Protein AF-A0A0W0GK32-F1 (afdb_monomer_lite)

Structure (mmCIF, N/CA/C/O backbone):
data_AF-A0A0W0GK32-F1
#
_entry.id   AF-A0A0W0GK32-F1
#
loop_
_atom_site.group_PDB
_atom_site.id
_atom_site.type_symbol
_atom_site.label_atom_id
_atom_site.label_alt_id
_atom_site.label_comp_id
_atom_site.label_asym_id
_atom_site.label_entity_id
_atom_site.label_seq_id
_atom_site.pdbx_PDB_ins_code
_atom_site.Cartn_x
_atom_site.Cartn_y
_atom_site.Cartn_z
_atom_site.occupancy
_atom_site.B_iso_or_equiv
_atom_site.auth_seq_id
_atom_site.auth_comp_id
_atom_site.auth_asym_id
_atom_site.auth_atom_id
_atom_site.pdbx_PDB_model_num
ATOM 1 N N . MET A 1 1 ? -14.721 -26.626 -20.288 1.00 38.03 1 MET A N 1
ATOM 2 C CA . MET A 1 1 ? -13.915 -25.640 -21.043 1.00 38.03 1 MET A CA 1
ATOM 3 C C . MET A 1 1 ? -13.481 -24.524 -20.097 1.00 38.03 1 MET A C 1
ATOM 5 O O . MET A 1 1 ? -14.255 -23.620 -19.827 1.00 38.03 1 MET A O 1
ATOM 9 N N . ALA A 1 2 ? -12.284 -24.624 -19.514 1.00 41.44 2 ALA A N 1
ATOM 10 C CA . ALA A 1 2 ? -11.757 -23.633 -18.570 1.00 41.44 2 ALA A CA 1
ATOM 11 C C . ALA A 1 2 ? -10.940 -22.575 -19.330 1.00 41.44 2 ALA A C 1
ATOM 13 O O . ALA A 1 2 ? -9.713 -22.630 -19.334 1.00 41.44 2 ALA A O 1
ATOM 14 N N . SER A 1 3 ? -11.613 -21.665 -20.036 1.00 47.69 3 SER A N 1
ATOM 15 C CA . SER A 1 3 ? -10.957 -20.721 -20.951 1.00 47.69 3 SER A CA 1
ATOM 16 C C . SER A 1 3 ? -11.614 -19.340 -20.884 1.00 47.69 3 SER A C 1
ATOM 18 O O . SER A 1 3 ? -12.595 -19.101 -21.572 1.00 47.69 3 SER A O 1
ATOM 20 N N . ALA A 1 4 ? -11.110 -18.477 -19.989 1.00 38.16 4 ALA A N 1
ATOM 21 C CA . ALA A 1 4 ? -11.224 -17.004 -20.043 1.00 38.16 4 ALA A CA 1
ATOM 22 C C . ALA A 1 4 ? -10.568 -16.333 -18.816 1.00 38.16 4 ALA A C 1
ATOM 24 O O . ALA A 1 4 ? -9.976 -15.264 -18.934 1.00 38.16 4 ALA A O 1
ATOM 25 N N . LEU A 1 5 ? -10.619 -16.971 -17.639 1.00 38.38 5 LEU A N 1
ATOM 26 C CA . LEU A 1 5 ? -10.094 -16.399 -16.385 1.00 38.38 5 LEU A CA 1
ATOM 27 C C . LEU A 1 5 ? -8.571 -16.540 -16.207 1.00 38.38 5 LEU A C 1
ATOM 29 O O . LEU A 1 5 ? -7.981 -15.841 -15.390 1.00 38.38 5 LEU A O 1
ATOM 33 N N . LYS A 1 6 ? -7.921 -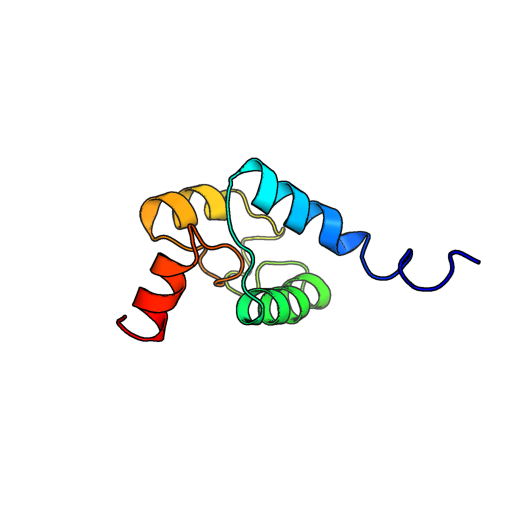17.437 -16.958 1.00 35.47 6 LYS A N 1
ATOM 34 C CA . LYS A 1 6 ? -6.553 -17.896 -16.660 1.00 35.47 6 LYS A CA 1
ATOM 35 C C . LYS A 1 6 ? -5.414 -16.960 -17.091 1.00 35.47 6 LYS A C 1
ATOM 37 O O . LYS A 1 6 ? -4.284 -17.226 -16.707 1.00 35.47 6 LYS A O 1
ATOM 42 N N . VAL A 1 7 ? -5.663 -15.892 -17.856 1.00 42.47 7 VAL A N 1
ATOM 43 C CA . VAL A 1 7 ? -4.566 -15.145 -18.522 1.00 42.47 7 VAL A CA 1
ATOM 44 C C . VAL A 1 7 ? -4.487 -13.658 -18.143 1.00 42.47 7 VAL A C 1
ATOM 46 O O . VAL A 1 7 ? -3.457 -13.034 -18.360 1.00 42.47 7 VAL A O 1
ATOM 49 N N . LYS A 1 8 ? -5.505 -13.067 -17.497 1.00 48.03 8 LYS A N 1
ATOM 50 C CA . LYS A 1 8 ? -5.491 -11.618 -17.193 1.00 48.03 8 LYS A CA 1
ATOM 51 C C . LYS A 1 8 ? -4.710 -11.210 -15.930 1.00 48.03 8 LYS A C 1
ATOM 53 O O . LYS A 1 8 ? -4.467 -10.024 -15.752 1.00 48.03 8 LYS A O 1
ATOM 58 N N . ASN A 1 9 ? -4.290 -12.158 -15.083 1.00 55.03 9 ASN A N 1
ATOM 59 C CA . ASN A 1 9 ? -3.902 -11.862 -13.693 1.00 55.03 9 ASN A CA 1
ATOM 60 C C . ASN A 1 9 ? -2.499 -12.320 -13.260 1.00 55.03 9 ASN A C 1
ATOM 62 O O . ASN A 1 9 ? -2.193 -12.191 -12.079 1.00 55.03 9 ASN A O 1
ATOM 66 N N . ALA A 1 10 ? -1.631 -12.829 -14.146 1.00 58.03 10 ALA A N 1
ATOM 67 C CA . ALA A 1 10 ? -0.295 -13.292 -13.728 1.00 58.03 10 ALA A CA 1
ATOM 68 C C . ALA A 1 10 ? 0.511 -12.193 -13.002 1.00 58.03 10 ALA A C 1
ATOM 70 O O . ALA A 1 10 ? 1.190 -12.463 -12.016 1.00 58.03 10 ALA A O 1
ATOM 71 N N . GLU A 1 11 ? 0.345 -10.940 -13.428 1.00 62.81 11 GLU A N 1
ATOM 72 C CA . GLU A 1 11 ? 0.986 -9.758 -12.835 1.00 62.81 11 GLU A CA 1
ATOM 73 C C . GLU A 1 11 ? 0.303 -9.262 -11.550 1.00 62.81 11 GLU A C 1
ATOM 75 O O . GLU A 1 11 ? 0.910 -8.536 -10.771 1.00 62.81 11 GLU A O 1
ATOM 80 N N . ALA A 1 12 ? -0.949 -9.656 -11.298 1.00 71.19 12 ALA A N 1
ATOM 81 C CA . ALA A 1 12 ? -1.652 -9.341 -10.054 1.00 71.19 12 ALA A CA 1
ATOM 82 C C . ALA A 1 12 ? -1.267 -10.304 -8.918 1.00 71.19 12 ALA A C 1
ATOM 84 O O . ALA A 1 12 ? -1.437 -9.969 -7.747 1.00 71.19 12 ALA A O 1
ATOM 85 N N . ILE A 1 13 ? -0.726 -11.486 -9.248 1.00 80.44 13 ILE A N 1
ATOM 86 C CA . ILE A 1 13 ? -0.345 -12.515 -8.270 1.00 80.44 13 ILE A CA 1
ATOM 87 C C . ILE A 1 13 ? 0.639 -11.978 -7.217 1.00 80.44 13 ILE A C 1
ATOM 89 O O . ILE A 1 13 ? 0.373 -12.206 -6.040 1.00 80.44 13 ILE A O 1
ATOM 93 N N . PRO A 1 14 ? 1.730 -11.261 -7.562 1.00 86.31 14 PRO A N 1
ATOM 94 C CA . PRO A 1 14 ? 2.660 -10.740 -6.558 1.00 86.31 14 PRO A CA 1
ATOM 95 C C . PRO A 1 14 ? 2.006 -9.753 -5.586 1.00 86.31 14 PRO A C 1
ATOM 97 O O . PRO A 1 14 ? 2.256 -9.822 -4.389 1.00 86.31 14 PRO A O 1
ATOM 100 N N . ILE A 1 15 ? 1.126 -8.879 -6.082 1.00 88.12 15 ILE A N 1
ATOM 101 C CA . ILE A 1 15 ? 0.413 -7.887 -5.264 1.00 88.12 15 ILE A CA 1
ATOM 102 C C . ILE A 1 15 ? -0.564 -8.570 -4.306 1.00 88.12 15 ILE A C 1
ATOM 104 O O . ILE A 1 15 ? -0.603 -8.239 -3.124 1.00 88.12 15 ILE A O 1
ATOM 108 N N . ILE A 1 16 ? -1.330 -9.545 -4.803 1.00 89.31 16 ILE A N 1
ATOM 109 C CA . ILE A 1 16 ? -2.287 -10.309 -3.993 1.00 89.31 16 ILE A CA 1
ATOM 110 C C . ILE A 1 16 ? -1.555 -11.144 -2.941 1.00 89.31 16 ILE A C 1
ATOM 112 O O . ILE A 1 16 ? -1.974 -11.160 -1.787 1.00 89.31 16 ILE A O 1
ATOM 116 N N . LYS A 1 17 ? -0.455 -11.810 -3.318 1.00 92.44 17 LYS A N 1
ATOM 117 C CA . LYS A 1 17 ? 0.376 -12.581 -2.383 1.00 92.44 17 LYS A CA 1
ATOM 118 C C . LYS A 1 17 ? 0.933 -11.695 -1.281 1.00 92.44 17 LYS A C 1
ATOM 120 O O . LYS A 1 17 ? 0.739 -12.017 -0.120 1.00 92.44 17 LYS A O 1
ATOM 125 N N . PHE A 1 18 ? 1.527 -10.562 -1.645 1.00 93.50 18 PHE A N 1
ATOM 126 C CA . PHE A 1 18 ? 2.065 -9.610 -0.681 1.00 93.50 18 PHE A CA 1
ATOM 127 C C . PHE A 1 18 ? 0.990 -9.099 0.286 1.00 93.50 18 PHE A C 1
ATOM 129 O O . PHE A 1 18 ? 1.191 -9.103 1.495 1.00 93.50 18 PHE A O 1
ATOM 136 N N . ALA A 1 19 ? -0.184 -8.713 -0.225 1.00 93.75 19 ALA A N 1
ATOM 137 C CA . ALA A 1 19 ? -1.282 -8.281 0.634 1.00 93.75 19 ALA A CA 1
ATOM 138 C C . ALA A 1 19 ? -1.719 -9.393 1.598 1.00 93.75 19 ALA A C 1
ATOM 140 O O . ALA A 1 19 ? -1.893 -9.144 2.785 1.00 93.75 19 ALA A O 1
ATOM 141 N N . HIS A 1 20 ? -1.840 -10.627 1.108 1.00 93.81 20 HIS A N 1
ATOM 142 C CA . HIS A 1 20 ? -2.211 -11.776 1.928 1.00 93.81 20 HIS A CA 1
ATOM 143 C C . HIS A 1 20 ? -1.152 -12.113 2.991 1.00 93.81 20 HIS A C 1
ATOM 145 O O . HIS A 1 20 ? -1.503 -12.348 4.143 1.00 93.81 20 HIS A O 1
ATOM 151 N N . GLU A 1 21 ? 0.133 -12.117 2.628 1.00 96.12 21 GLU A N 1
ATOM 152 C CA . GLU A 1 21 ? 1.261 -12.400 3.532 1.00 96.12 21 GLU A CA 1
ATOM 153 C C . GLU A 1 21 ? 1.338 -11.411 4.700 1.00 96.12 21 GLU A C 1
AT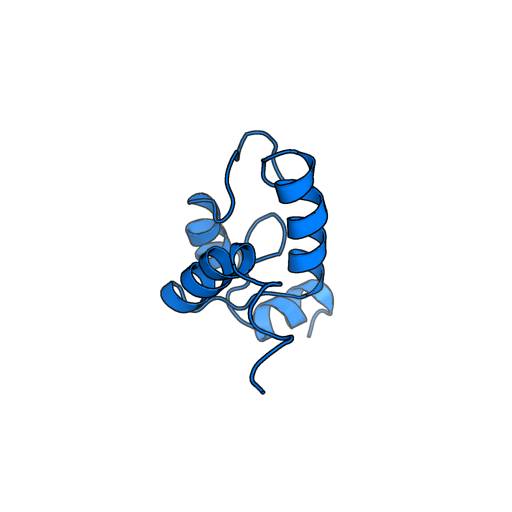OM 155 O O . GLU A 1 21 ? 1.694 -11.803 5.809 1.00 96.12 21 GLU A O 1
ATOM 160 N N . HIS A 1 22 ? 0.952 -10.156 4.469 1.00 95.12 22 HIS A N 1
ATOM 161 C CA . HIS A 1 22 ? 0.995 -9.096 5.477 1.00 95.12 22 HIS A CA 1
ATOM 162 C C . HIS A 1 22 ? -0.374 -8.749 6.088 1.00 95.12 22 HIS A C 1
ATOM 164 O O . HIS A 1 22 ? -0.466 -7.844 6.914 1.00 95.12 22 HIS A O 1
ATOM 170 N N . GLY A 1 23 ? -1.446 -9.453 5.711 1.00 94.88 23 GLY A N 1
ATOM 171 C CA . GLY A 1 23 ? -2.799 -9.180 6.208 1.00 94.88 23 GLY A CA 1
ATOM 172 C C . GLY A 1 23 ? -3.369 -7.827 5.765 1.00 94.88 23 GLY A C 1
ATOM 173 O O . GLY A 1 23 ? -4.234 -7.275 6.439 1.00 94.88 23 GLY A O 1
ATOM 174 N N . PHE A 1 24 ? -2.890 -7.280 4.650 1.00 95.44 24 PHE A N 1
ATOM 175 C CA . PHE A 1 24 ? -3.369 -6.023 4.086 1.00 95.44 24 PHE A CA 1
ATOM 176 C C . PHE A 1 24 ? -4.579 -6.248 3.182 1.00 95.44 24 PHE A C 1
ATOM 178 O O . PHE A 1 24 ? -4.740 -7.296 2.554 1.00 95.44 24 PHE A O 1
ATOM 185 N N . ILE A 1 25 ? -5.397 -5.211 3.031 1.00 93.88 25 ILE A N 1
ATOM 186 C CA . ILE A 1 25 ? -6.440 -5.161 2.009 1.00 93.88 25 ILE A CA 1
ATOM 187 C C . ILE A 1 25 ? -5.964 -4.339 0.807 1.00 93.88 25 ILE A C 1
ATOM 189 O O . ILE A 1 25 ? -5.238 -3.353 0.948 1.00 93.88 25 ILE A O 1
ATOM 193 N N . ILE A 1 26 ? -6.397 -4.736 -0.389 1.00 92.00 26 ILE A N 1
ATOM 194 C CA . ILE A 1 26 ? -6.142 -3.999 -1.631 1.00 92.00 26 ILE A CA 1
ATOM 195 C C . ILE A 1 26 ? -7.380 -3.168 -1.953 1.00 92.00 26 ILE A C 1
ATOM 197 O O . ILE A 1 26 ? -8.468 -3.722 -2.115 1.00 92.00 26 ILE A O 1
ATOM 201 N N . HIS A 1 27 ? -7.225 -1.851 -2.078 1.00 86.69 27 HIS A N 1
ATOM 202 C CA . HIS A 1 27 ? -8.343 -0.977 -2.431 1.00 86.69 27 HIS A CA 1
ATOM 203 C C . HIS A 1 27 ? -8.416 -0.721 -3.942 1.00 86.69 27 HIS A C 1
ATOM 205 O O . HIS A 1 27 ? -7.402 -0.437 -4.578 1.00 86.69 27 HIS A O 1
ATOM 211 N N . ALA A 1 28 ? -9.625 -0.751 -4.516 1.00 79.38 28 ALA A N 1
ATOM 212 C CA . ALA A 1 28 ? -9.844 -0.622 -5.961 1.00 79.38 28 ALA A CA 1
ATOM 213 C C . ALA A 1 28 ? -9.263 0.677 -6.552 1.00 79.38 28 ALA A C 1
ATOM 215 O O . ALA A 1 28 ? -8.560 0.629 -7.558 1.00 79.38 28 ALA A O 1
ATOM 216 N N . MET A 1 29 ? -9.462 1.823 -5.886 1.00 75.88 29 MET A N 1
ATOM 217 C CA . MET A 1 29 ? -8.886 3.101 -6.343 1.00 75.88 29 MET A CA 1
ATOM 218 C C . MET A 1 29 ? -7.349 3.087 -6.347 1.00 75.88 29 MET A C 1
ATOM 220 O O . MET A 1 29 ? -6.720 3.596 -7.271 1.00 75.88 29 MET A O 1
ATOM 224 N N . GLY A 1 30 ? -6.735 2.474 -5.331 1.00 79.50 30 GLY A N 1
ATOM 225 C CA . GLY A 1 30 ? -5.282 2.326 -5.274 1.00 79.50 30 GLY A CA 1
ATOM 226 C C . GLY A 1 30 ? -4.760 1.339 -6.315 1.00 79.50 30 GLY A C 1
ATOM 227 O O . GLY A 1 30 ? -3.669 1.524 -6.848 1.00 79.50 30 GLY A O 1
ATOM 228 N N . TYR A 1 31 ? -5.560 0.325 -6.655 1.00 83.19 31 TYR A N 1
ATOM 229 C CA . TYR A 1 31 ? -5.250 -0.652 -7.693 1.00 83.19 31 TYR A CA 1
ATOM 230 C C . TYR A 1 31 ? -5.235 -0.032 -9.094 1.00 83.19 31 TYR A C 1
ATOM 232 O O . TYR A 1 31 ? -4.299 -0.269 -9.854 1.00 83.19 31 TYR A O 1
ATOM 240 N N . GLU A 1 32 ? -6.201 0.826 -9.427 1.00 78.62 32 GLU A N 1
ATOM 241 C CA . GLU A 1 32 ? -6.182 1.569 -10.696 1.00 78.62 32 GLU A CA 1
ATOM 242 C C . GLU A 1 32 ? -4.980 2.512 -10.789 1.00 78.62 32 GLU A C 1
ATOM 244 O O . GLU A 1 32 ? -4.298 2.566 -11.816 1.00 78.62 32 GLU A O 1
ATOM 249 N N . TYR 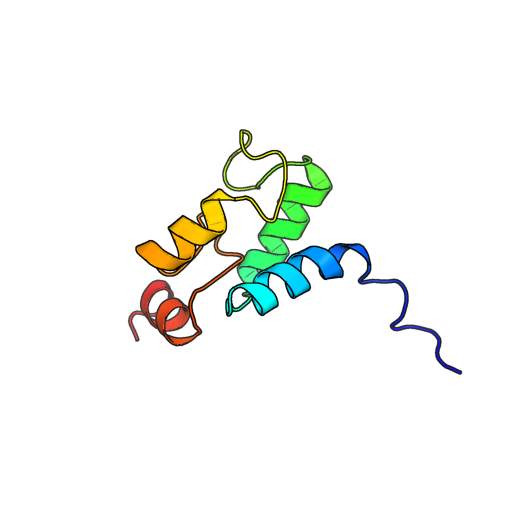A 1 33 ? -4.672 3.216 -9.699 1.00 77.31 33 TYR A N 1
ATOM 250 C CA . TYR A 1 33 ? -3.510 4.099 -9.642 1.00 77.31 33 TYR A CA 1
ATOM 251 C C . TYR A 1 33 ? -2.195 3.318 -9.798 1.00 77.31 33 TYR A C 1
ATOM 253 O O . TYR A 1 33 ? -1.312 3.721 -10.557 1.00 77.31 33 TYR A O 1
ATOM 261 N N . TYR A 1 34 ? -2.094 2.152 -9.156 1.00 82.38 34 TYR A N 1
ATOM 262 C CA . TYR A 1 34 ? -0.994 1.203 -9.320 1.00 82.38 34 TYR A CA 1
ATOM 263 C C . TYR A 1 34 ? -0.832 0.743 -10.773 1.00 82.38 34 TYR A C 1
ATOM 265 O O . TYR A 1 34 ? 0.275 0.824 -11.308 1.00 82.38 34 TYR A O 1
ATOM 273 N N . LEU A 1 35 ? -1.916 0.310 -11.426 1.00 77.50 35 LEU A N 1
ATOM 274 C CA . LEU A 1 35 ? -1.875 -0.148 -12.815 1.00 77.50 35 LEU A CA 1
ATOM 275 C C . LEU A 1 35 ? -1.406 0.966 -13.753 1.00 77.50 35 LEU A C 1
ATOM 277 O O . LEU A 1 35 ? -0.550 0.725 -14.599 1.00 77.50 35 LEU A O 1
ATOM 281 N N . ASN A 1 36 ? -1.906 2.188 -13.575 1.00 73.19 36 ASN A N 1
ATOM 282 C CA . ASN A 1 36 ? -1.526 3.330 -14.407 1.00 73.19 36 ASN A CA 1
ATOM 283 C C . ASN A 1 36 ? -0.095 3.820 -14.150 1.00 73.19 36 ASN A C 1
ATOM 285 O O . ASN A 1 36 ? 0.515 4.398 -15.045 1.00 73.19 36 ASN A O 1
ATOM 289 N N . GLY A 1 37 ? 0.436 3.604 -12.946 1.00 72.31 37 GLY A N 1
ATOM 290 C CA . GLY A 1 37 ? 1.790 3.989 -12.563 1.00 72.31 37 GLY A CA 1
ATOM 291 C C . GLY A 1 37 ? 2.835 2.958 -12.945 1.00 72.31 37 GLY A C 1
ATOM 292 O O . GLY A 1 37 ? 3.666 3.175 -13.823 1.00 72.31 37 GLY A O 1
ATOM 293 N N . VAL A 1 38 ? 2.775 1.811 -12.275 1.00 74.19 38 VAL A N 1
ATOM 294 C CA . VAL A 1 38 ? 3.821 0.788 -12.328 1.00 74.19 38 VAL A CA 1
ATOM 295 C C . VAL A 1 38 ? 3.902 0.170 -13.717 1.00 74.19 38 VAL A C 1
ATOM 297 O O . VAL A 1 38 ? 5.006 0.026 -14.234 1.00 74.19 38 VAL A O 1
ATOM 300 N N . LYS A 1 39 ? 2.767 -0.110 -14.381 1.00 70.12 39 LYS A N 1
ATOM 301 C CA . LYS A 1 39 ? 2.818 -0.646 -15.754 1.00 70.12 39 LYS A CA 1
ATOM 302 C C . LYS A 1 39 ? 3.312 0.368 -16.774 1.00 70.12 39 LYS A C 1
ATOM 304 O O . LYS A 1 39 ? 3.890 -0.026 -17.780 1.00 70.12 39 LYS A O 1
ATOM 309 N N . ARG A 1 40 ? 3.045 1.657 -16.557 1.00 77.25 40 ARG A N 1
ATOM 310 C CA . ARG A 1 40 ? 3.370 2.698 -17.537 1.00 77.25 40 ARG A CA 1
ATOM 311 C C . ARG A 1 40 ? 4.793 3.221 -17.390 1.00 77.25 40 ARG A C 1
ATOM 313 O O . ARG A 1 40 ? 5.419 3.528 -18.397 1.00 77.25 40 ARG A O 1
ATOM 320 N N . PHE A 1 41 ? 5.279 3.343 -16.159 1.00 80.50 41 PHE A N 1
ATOM 321 C CA . PHE A 1 41 ? 6.534 4.030 -15.849 1.00 80.50 41 PHE A CA 1
ATOM 322 C C . PHE A 1 41 ? 7.571 3.139 -15.159 1.00 80.50 41 PHE A C 1
ATOM 324 O O . PHE A 1 41 ? 8.718 3.551 -15.018 1.00 80.50 41 PHE A O 1
ATOM 331 N N . GLY A 1 42 ? 7.198 1.927 -14.730 1.00 84.19 42 GLY A N 1
ATOM 332 C CA . GLY A 1 42 ? 8.119 1.000 -14.070 1.00 84.19 42 GLY A CA 1
ATOM 333 C C . GLY A 1 42 ? 8.524 1.420 -12.653 1.00 84.19 42 GLY A C 1
ATOM 334 O O . GLY A 1 42 ? 9.583 1.023 -12.191 1.00 84.19 42 GLY A O 1
ATOM 335 N N . HIS A 1 43 ? 7.724 2.244 -11.968 1.00 87.31 43 HIS A N 1
ATOM 336 C CA . HIS A 1 43 ? 7.961 2.670 -10.582 1.00 87.31 43 HIS A CA 1
ATOM 337 C C . HIS A 1 43 ? 6.642 2.984 -9.854 1.00 87.31 43 HIS A C 1
ATOM 339 O O . HIS A 1 43 ? 5.585 3.052 -10.488 1.00 87.31 43 HIS A O 1
ATOM 345 N N . CYS A 1 44 ? 6.671 3.197 -8.528 1.00 88.50 44 CYS A N 1
ATOM 346 C CA . CYS A 1 44 ? 5.483 3.624 -7.777 1.00 88.50 44 CYS A CA 1
ATOM 347 C C . CYS A 1 44 ? 4.927 4.909 -8.399 1.00 88.50 44 CYS A C 1
ATOM 349 O O . CYS A 1 44 ? 5.683 5.866 -8.577 1.00 88.50 44 CYS A O 1
ATOM 351 N N . PRO A 1 45 ? 3.612 5.010 -8.645 1.00 85.50 45 PRO A N 1
ATOM 352 C CA . PRO A 1 45 ? 3.012 6.268 -9.096 1.00 85.50 45 PRO A CA 1
ATOM 353 C C . PRO A 1 45 ? 3.144 7.400 -8.064 1.00 85.50 45 PRO A C 1
ATOM 355 O O . PRO A 1 45 ? 2.977 8.567 -8.393 1.00 85.50 45 PRO A O 1
ATOM 358 N N . CYS A 1 46 ? 3.416 7.050 -6.808 1.00 88.56 46 CYS A N 1
ATOM 359 C CA . CYS A 1 46 ? 3.620 7.978 -5.707 1.00 88.56 46 CYS A CA 1
ATOM 360 C C . CYS A 1 46 ? 5.043 8.547 -5.621 1.00 88.56 46 CYS A C 1
ATOM 362 O O . CYS A 1 46 ? 5.238 9.622 -5.065 1.00 88.56 46 CYS A O 1
ATOM 364 N N . ASP A 1 47 ? 6.035 7.801 -6.111 1.00 88.75 47 ASP A N 1
ATOM 365 C CA . ASP A 1 47 ? 7.448 8.081 -5.886 1.00 88.75 47 ASP A CA 1
ATOM 366 C C . ASP A 1 47 ? 8.299 7.350 -6.933 1.00 88.75 47 ASP A C 1
ATOM 368 O O . ASP A 1 47 ? 8.384 6.118 -6.951 1.00 88.75 47 ASP A O 1
ATOM 372 N N . LYS A 1 48 ? 8.957 8.124 -7.801 1.00 89.56 48 LYS A N 1
ATOM 373 C CA . LYS A 1 48 ? 9.828 7.607 -8.867 1.00 89.56 48 LYS A CA 1
ATOM 374 C C . LYS A 1 48 ? 11.075 6.884 -8.355 1.00 89.56 48 LYS A C 1
ATOM 376 O O . LYS A 1 48 ? 11.678 6.126 -9.106 1.00 89.56 48 LYS A O 1
ATOM 381 N N . MET A 1 49 ? 11.456 7.092 -7.094 1.00 90.81 49 MET A N 1
ATOM 382 C CA . MET A 1 49 ? 12.600 6.417 -6.475 1.00 90.81 49 MET A CA 1
ATOM 383 C C . MET A 1 49 ? 12.263 4.998 -6.004 1.00 90.81 49 MET A C 1
ATOM 385 O O . MET A 1 49 ? 13.151 4.280 -5.549 1.00 90.81 49 MET A O 1
ATOM 389 N N . ARG A 1 50 ? 10.998 4.572 -6.117 1.00 90.44 50 ARG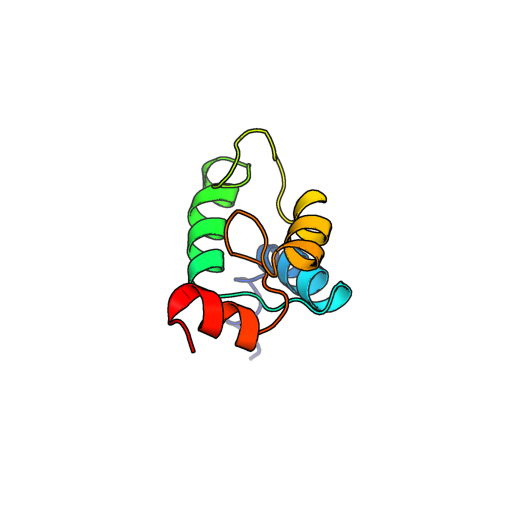 A N 1
ATOM 390 C CA . ARG A 1 50 ? 10.537 3.221 -5.773 1.00 90.44 50 ARG A CA 1
ATOM 391 C C . ARG A 1 50 ? 10.295 2.423 -7.061 1.00 90.44 50 ARG A C 1
ATOM 393 O O . ARG A 1 50 ? 9.176 2.442 -7.569 1.00 90.44 50 ARG A O 1
ATOM 400 N N . PRO A 1 51 ? 11.301 1.715 -7.607 1.00 87.50 51 PRO A N 1
ATOM 401 C CA . PRO A 1 51 ? 11.229 1.095 -8.937 1.00 87.50 51 PRO A CA 1
ATOM 402 C C . PRO A 1 51 ? 10.362 -0.172 -8.994 1.00 87.50 51 PRO A C 1
ATOM 404 O O . PRO A 1 51 ? 10.182 -0.758 -10.053 1.00 87.50 51 PRO A O 1
ATOM 407 N N . ALA A 1 52 ? 9.837 -0.641 -7.863 1.00 86.38 52 ALA A N 1
ATOM 408 C CA . ALA A 1 52 ? 9.035 -1.853 -7.804 1.00 86.38 52 ALA A CA 1
ATOM 409 C C . ALA A 1 52 ? 7.843 -1.679 -6.866 1.00 86.38 52 ALA A C 1
ATOM 411 O O . ALA A 1 52 ? 7.888 -0.923 -5.894 1.00 86.38 52 ALA A O 1
ATOM 412 N N . CYS A 1 53 ? 6.775 -2.411 -7.164 1.00 88.44 53 CYS A N 1
ATOM 413 C CA . CYS A 1 53 ? 5.628 -2.567 -6.289 1.00 88.44 53 CYS A CA 1
ATOM 414 C C . CYS A 1 53 ? 5.257 -4.065 -6.260 1.00 88.44 53 CYS A C 1
ATOM 416 O O . CYS A 1 53 ? 5.109 -4.648 -7.338 1.00 88.44 53 CYS A O 1
ATOM 418 N N . PRO A 1 54 ? 5.146 -4.699 -5.077 1.00 90.88 54 PRO A N 1
ATOM 419 C CA . PRO A 1 54 ? 5.168 -4.099 -3.739 1.00 90.88 54 PRO A CA 1
ATOM 420 C C . PRO A 1 54 ? 6.532 -3.493 -3.385 1.00 90.88 54 PRO A C 1
ATOM 422 O O . PRO A 1 54 ? 7.571 -4.035 -3.748 1.00 90.88 54 PRO A O 1
ATOM 425 N N . CYS A 1 55 ? 6.523 -2.331 -2.729 1.00 91.94 55 CYS A N 1
ATOM 426 C CA . CYS A 1 55 ? 7.751 -1.686 -2.263 1.00 91.94 55 CYS A CA 1
ATOM 427 C C . CYS A 1 55 ? 7.966 -2.038 -0.783 1.00 91.94 55 CYS A C 1
ATOM 429 O O . CYS A 1 55 ? 6.979 -2.069 -0.046 1.00 91.94 55 CYS A O 1
ATOM 431 N N . PRO A 1 56 ? 9.202 -2.275 -0.311 1.00 92.38 56 PRO A N 1
ATOM 432 C CA . PRO A 1 56 ? 9.448 -2.619 1.094 1.00 92.38 56 PRO A CA 1
ATOM 433 C C . PRO A 1 56 ? 8.869 -1.594 2.080 1.00 92.38 56 PRO A C 1
ATOM 435 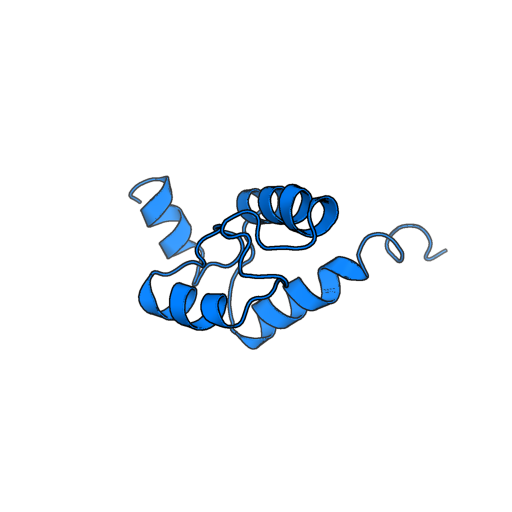O O . PRO A 1 56 ? 8.316 -1.961 3.111 1.00 92.38 56 PRO A O 1
ATOM 438 N N . GLN A 1 57 ? 8.901 -0.311 1.706 1.00 94.81 57 GLN A N 1
ATOM 439 C CA . GLN A 1 57 ? 8.357 0.799 2.492 1.00 94.81 57 GLN A CA 1
ATOM 440 C C . GLN A 1 57 ? 6.851 0.670 2.745 1.00 94.81 57 GLN A C 1
ATOM 442 O O . GLN A 1 57 ? 6.350 1.208 3.726 1.00 94.81 57 GLN A O 1
ATOM 447 N N . SER A 1 58 ? 6.116 -0.035 1.877 1.00 95.06 58 SER A N 1
ATOM 448 C CA . SER A 1 58 ? 4.668 -0.180 2.041 1.00 95.06 58 SER A CA 1
ATOM 449 C C . SER A 1 58 ? 4.285 -0.932 3.313 1.00 95.06 58 SER A C 1
ATOM 451 O O . SER A 1 58 ? 3.220 -0.652 3.845 1.00 95.06 58 SER A O 1
ATOM 453 N N . ILE A 1 59 ? 5.143 -1.816 3.835 1.00 95.88 59 ILE A N 1
ATOM 454 C CA . ILE A 1 59 ? 4.885 -2.528 5.094 1.00 95.88 59 ILE A CA 1
ATOM 455 C C . ILE A 1 59 ? 4.856 -1.527 6.251 1.00 95.88 59 ILE A C 1
ATOM 457 O O . ILE A 1 59 ? 3.831 -1.367 6.906 1.00 95.88 59 ILE A O 1
ATOM 461 N N . GLU A 1 60 ? 5.953 -0.788 6.433 1.00 96.50 60 GLU A N 1
ATOM 462 C CA . GLU A 1 60 ? 6.093 0.204 7.503 1.00 96.50 60 GLU A CA 1
ATOM 463 C C . GLU A 1 60 ? 5.031 1.307 7.394 1.00 96.50 60 GLU A C 1
ATOM 465 O O . GLU A 1 60 ? 4.462 1.739 8.396 1.00 96.50 60 GLU A O 1
ATOM 470 N N . GLU A 1 61 ? 4.713 1.755 6.178 1.00 96.88 61 GLU A N 1
ATOM 471 C CA . GLU A 1 61 ? 3.668 2.756 5.948 1.00 96.88 61 GLU A CA 1
ATOM 472 C C . GLU A 1 61 ? 2.286 2.237 6.355 1.00 96.88 61 GLU A C 1
AT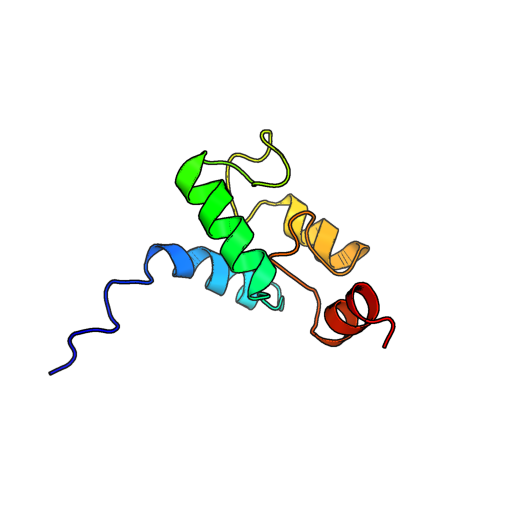OM 474 O O . GLU A 1 61 ? 1.548 2.940 7.045 1.00 96.88 61 GLU A O 1
ATOM 479 N N . VAL A 1 62 ? 1.942 1.000 5.987 1.00 97.19 62 VAL A N 1
ATOM 480 C CA . VAL A 1 62 ? 0.658 0.404 6.372 1.00 97.19 62 VAL A CA 1
ATOM 481 C C . VAL A 1 62 ? 0.589 0.179 7.883 1.00 97.19 62 VAL A C 1
ATOM 483 O O . VAL A 1 62 ? -0.443 0.452 8.493 1.00 97.19 62 VAL A O 1
ATOM 486 N N . GLU A 1 63 ? 1.674 -0.256 8.516 1.00 95.50 63 GLU A N 1
ATOM 487 C CA . GLU A 1 63 ? 1.710 -0.480 9.964 1.00 95.50 63 GLU A CA 1
ATOM 488 C C . GLU A 1 63 ? 1.600 0.823 10.766 1.00 95.50 63 GLU A C 1
ATOM 490 O O . GLU A 1 63 ? 0.843 0.878 11.741 1.00 95.50 63 GLU A O 1
ATOM 495 N N . SER A 1 64 ? 2.307 1.874 10.336 1.00 96.19 64 SER A N 1
ATOM 496 C CA . SER A 1 64 ? 2.396 3.158 11.045 1.00 96.19 64 SER A CA 1
ATOM 497 C C . SER A 1 64 ? 1.255 4.128 10.730 1.00 96.19 64 SER A C 1
ATOM 499 O O . SER A 1 64 ? 0.775 4.821 11.627 1.00 96.19 64 SER A O 1
ATOM 501 N N . LYS A 1 65 ? 0.812 4.194 9.470 1.00 95.50 65 LYS A N 1
ATOM 502 C CA . LYS A 1 65 ? -0.193 5.161 8.983 1.00 95.50 65 LYS A CA 1
ATOM 503 C C . LYS A 1 65 ? -1.517 4.505 8.620 1.00 95.50 65 LYS A C 1
ATOM 505 O O . LYS A 1 65 ? -2.513 5.199 8.459 1.00 95.50 65 LYS A O 1
ATOM 510 N N . GLY A 1 66 ? -1.542 3.180 8.500 1.00 95.94 66 GLY A N 1
ATOM 511 C CA . GLY A 1 66 ? -2.737 2.433 8.132 1.00 95.94 66 GLY A CA 1
ATOM 512 C C . GLY A 1 66 ? -2.904 2.219 6.624 1.00 95.94 66 GLY A C 1
ATOM 513 O O . GLY A 1 66 ? -3.789 1.468 6.215 1.00 95.94 66 GLY A O 1
ATOM 514 N N . HIS A 1 67 ? -2.050 2.817 5.792 1.00 95.62 67 HIS A N 1
ATOM 515 C CA . HIS A 1 67 ? -2.011 2.589 4.349 1.00 95.62 67 HIS A CA 1
ATOM 516 C C . HIS A 1 67 ? -0.630 2.908 3.764 1.00 95.62 67 HIS A C 1
ATOM 518 O O . HIS A 1 67 ? 0.131 3.699 4.322 1.00 95.62 67 HIS A O 1
ATOM 524 N N . CYS A 1 68 ? -0.307 2.334 2.604 1.00 95.31 68 CYS A N 1
ATOM 525 C CA . CYS A 1 68 ? 0.896 2.716 1.864 1.00 95.31 68 CYS A CA 1
ATOM 526 C C . CYS A 1 68 ? 0.704 4.065 1.159 1.00 95.31 68 CYS A C 1
ATOM 528 O O . CYS A 1 68 ? -0.424 4.475 0.879 1.00 95.31 68 CYS A O 1
ATOM 530 N N . LEU A 1 69 ? 1.790 4.742 0.784 1.00 92.19 69 LEU A N 1
ATOM 531 C CA . LEU A 1 69 ? 1.742 6.118 0.269 1.00 92.19 69 LEU A CA 1
ATOM 532 C C . LEU A 1 69 ? 0.819 6.301 -0.951 1.00 92.19 69 LEU A C 1
ATOM 534 O O . LEU A 1 69 ? 0.127 7.308 -1.058 1.00 92.19 69 LEU A O 1
ATOM 538 N N . CYS A 1 70 ? 0.782 5.325 -1.864 1.00 89.38 70 CYS A N 1
ATOM 539 C CA . CYS A 1 70 ? -0.093 5.363 -3.042 1.00 89.38 70 CYS A CA 1
ATOM 540 C C . CYS A 1 70 ? -1.539 4.903 -2.784 1.00 89.38 70 CYS A C 1
ATOM 542 O O . CYS A 1 70 ? -2.349 4.931 -3.709 1.00 89.38 70 CYS A O 1
ATOM 544 N N . GLY A 1 71 ? -1.863 4.439 -1.574 1.00 91.56 71 GLY A N 1
ATOM 545 C CA . GLY A 1 71 ? -3.195 3.950 -1.212 1.00 91.56 71 GLY A CA 1
ATOM 546 C C . GLY A 1 71 ? -3.584 2.616 -1.857 1.00 91.56 71 GLY A C 1
ATOM 547 O O . GLY A 1 71 ? -4.775 2.317 -1.941 1.00 91.56 71 GLY A O 1
ATOM 548 N N . LEU A 1 72 ? -2.619 1.823 -2.338 1.00 93.38 72 LEU A N 1
ATOM 549 C CA . LEU A 1 72 ? -2.867 0.469 -2.846 1.00 93.38 72 LEU A CA 1
ATOM 550 C C . LEU A 1 72 ? -3.188 -0.504 -1.706 1.00 93.38 72 LEU A C 1
ATOM 552 O O . LEU A 1 72 ? -4.226 -1.163 -1.740 1.00 93.38 72 LEU A O 1
ATOM 556 N N . PHE A 1 73 ? -2.297 -0.570 -0.715 1.00 95.62 73 PHE A N 1
ATOM 557 C CA . PHE A 1 73 ? -2.414 -1.429 0.457 1.00 95.62 73 PHE A CA 1
ATOM 558 C C . PHE A 1 73 ? -2.932 -0.631 1.648 1.00 95.62 73 PHE A C 1
ATOM 560 O O . PHE A 1 73 ? -2.454 0.476 1.907 1.00 95.62 73 PHE A O 1
ATOM 567 N N . TRP A 1 74 ? -3.877 -1.216 2.373 1.00 96.19 74 TRP A N 1
ATOM 568 C CA . TRP A 1 74 ? -4.448 -0.668 3.599 1.00 96.19 74 TRP A CA 1
ATOM 569 C C . TRP A 1 74 ? -4.421 -1.720 4.696 1.00 96.19 74 TRP A C 1
ATOM 571 O O . TRP A 1 74 ? -4.509 -2.916 4.420 1.00 96.19 74 TRP A O 1
ATOM 581 N N . LYS A 1 75 ? -4.335 -1.263 5.941 1.00 96.38 75 LYS A N 1
ATOM 582 C CA . LYS A 1 75 ? -4.307 -2.118 7.126 1.00 96.38 75 LYS A CA 1
ATOM 583 C C . LYS A 1 75 ? -5.610 -2.891 7.275 1.00 96.38 75 LYS A C 1
ATOM 585 O O . LYS A 1 75 ? -5.596 -4.098 7.460 1.00 96.38 75 LYS A O 1
ATOM 590 N N . ASP A 1 76 ? -6.730 -2.190 7.139 1.00 94.62 76 ASP A N 1
ATOM 591 C CA . ASP A 1 76 ? -8.066 -2.766 7.140 1.00 94.62 76 ASP A CA 1
ATOM 592 C C . ASP A 1 76 ? -9.078 -1.787 6.521 1.00 94.62 76 ASP A C 1
ATOM 594 O O . ASP A 1 76 ? -8.756 -0.649 6.160 1.00 94.62 76 ASP A O 1
ATOM 598 N N . TYR A 1 77 ? -10.322 -2.247 6.371 1.00 90.75 77 TYR A N 1
ATOM 599 C CA . TYR A 1 77 ? -11.385 -1.456 5.755 1.00 90.75 77 TYR A CA 1
ATOM 600 C C . TYR A 1 77 ? -11.854 -0.305 6.654 1.00 90.75 77 TYR A C 1
ATOM 602 O O . TYR A 1 77 ? -12.275 0.730 6.146 1.00 90.75 77 TYR A O 1
ATOM 610 N N . GLY A 1 78 ? -11.749 -0.447 7.977 1.00 92.38 78 GLY A N 1
ATOM 611 C CA . GLY A 1 78 ? -12.092 0.608 8.929 1.00 92.38 78 GLY A CA 1
ATOM 612 C C . GLY A 1 78 ? -11.155 1.807 8.812 1.00 92.38 78 GLY A C 1
ATOM 613 O O . GLY A 1 78 ? -11.621 2.941 8.760 1.00 92.38 78 GLY A O 1
ATOM 614 N N . VAL A 1 79 ? -9.849 1.572 8.669 1.00 93.00 79 VAL A N 1
ATOM 615 C CA . VAL A 1 79 ? -8.867 2.634 8.398 1.00 93.00 79 VAL A CA 1
ATOM 616 C C . VAL A 1 79 ? -9.197 3.365 7.098 1.00 93.00 79 VAL A C 1
ATOM 618 O O . VAL A 1 79 ? -9.219 4.596 7.078 1.00 93.00 79 VAL A O 1
ATOM 621 N N . TYR A 1 80 ? -9.509 2.623 6.033 1.00 90.25 80 TYR A N 1
ATOM 622 C CA . TYR A 1 80 ? -9.916 3.216 4.758 1.00 90.25 80 TYR A CA 1
ATOM 623 C C . TYR A 1 80 ? -11.154 4.110 4.904 1.00 90.25 80 TYR A C 1
ATOM 625 O O . TYR A 1 80 ? -11.160 5.256 4.442 1.00 90.25 80 TYR A O 1
ATOM 633 N N . LEU A 1 81 ? -12.195 3.607 5.574 1.00 90.94 81 LEU A N 1
ATOM 634 C CA . LEU A 1 81 ? -13.432 4.354 5.784 1.00 90.94 81 LEU A CA 1
ATOM 635 C C . LEU A 1 81 ? -13.206 5.620 6.614 1.00 90.94 81 LEU A C 1
ATOM 637 O O . LEU A 1 81 ? -13.718 6.687 6.260 1.00 90.94 81 LEU A O 1
ATOM 641 N N . LYS A 1 82 ? -12.395 5.517 7.665 1.00 92.62 82 LYS A N 1
ATOM 642 C CA . LYS A 1 82 ? -12.070 6.636 8.543 1.00 92.62 82 LYS A CA 1
ATOM 643 C C . LYS A 1 82 ? -11.326 7.738 7.806 1.00 92.62 82 LYS A C 1
ATOM 645 O O . LYS A 1 82 ? -11.673 8.905 7.952 1.00 92.62 82 LYS A O 1
ATOM 650 N N . GLU A 1 83 ? -10.333 7.396 6.992 1.00 90.06 83 GLU A N 1
ATOM 651 C CA . GLU A 1 83 ? -9.541 8.402 6.283 1.00 90.06 83 GLU A CA 1
ATOM 652 C C . GLU A 1 83 ? -10.314 9.070 5.142 1.00 90.06 83 GLU A C 1
ATOM 654 O O . GLU A 1 83 ? -10.228 10.285 4.968 1.00 90.06 83 GLU A O 1
ATOM 659 N N . LYS A 1 84 ? -11.071 8.301 4.349 1.00 85.81 84 LYS A N 1
ATOM 660 C CA . LYS A 1 84 ? -11.768 8.851 3.174 1.00 85.81 84 LYS A CA 1
ATOM 661 C C . LYS A 1 84 ? -13.119 9.473 3.493 1.00 85.81 84 LYS A C 1
ATOM 663 O O . LYS A 1 84 ? -13.543 10.370 2.769 1.00 85.81 84 LYS A O 1
ATOM 668 N N . TYR A 1 85 ? -13.787 9.017 4.549 1.00 88.81 85 TYR A N 1
ATOM 669 C CA . TYR A 1 85 ? -15.159 9.428 4.857 1.00 88.81 85 TYR A CA 1
ATOM 670 C C . TYR A 1 85 ? -15.355 9.927 6.292 1.00 88.81 85 TYR A C 1
ATOM 672 O O . TYR A 1 85 ? -16.463 10.350 6.618 1.00 88.81 85 TYR A O 1
ATOM 680 N N . GLY A 1 86 ? -14.325 9.896 7.147 1.00 87.00 86 GLY A N 1
ATOM 681 C CA . GLY A 1 86 ? -14.419 10.350 8.539 1.00 87.00 86 GLY A CA 1
ATOM 682 C C . GLY A 1 86 ? -15.324 9.485 9.422 1.00 87.00 86 GLY A C 1
ATOM 683 O O . GLY A 1 86 ? -15.843 9.993 10.413 1.00 87.00 86 GLY A O 1
ATOM 684 N N . ARG A 1 87 ? -15.563 8.225 9.035 1.00 59.62 87 ARG A N 1
ATOM 685 C CA . ARG A 1 87 ? -16.487 7.289 9.698 1.00 59.62 87 ARG A CA 1
ATOM 686 C C . ARG A 1 87 ? -15.765 6.218 10.498 1.00 59.62 87 ARG A C 1
ATOM 688 O O . ARG A 1 87 ? -14.717 5.742 10.014 1.00 59.62 87 ARG A O 1
#

Secondary structure (DSSP, 8-state):
---SSSSS-TTTHHHHHHHHHHTPEEPHHHHHHHHHHHHHHSSBTTBTT--SSS-THHHHHHHHHSB-TTSSEES-HHHHHHHHH--

pLDDT: mean 83.01, std 16.15, range [35.47, 97.19]

Sequence (87 aa):
MASALKVKNAEAIPIIKFAHEHGFIIHAMGYEYYLNGVKRFGHCPCDKMRPACPCPQSIEEVESKGHCLCGLFWKDYGVYLKEKYGR

Foldseek 3Di:
DPPDPPPPCPVVVVVVVVCVVLVWDFDPQLVVQQCCDCVPLQARSQDPVGNDPVGPVQSVCCVPVQGRRSRGIGNDVVSVCCVPPVD

InterPro domains:
  IPR036644 Ferredoxin thioredoxin reductase catalytic beta subunit superfamily [SSF57662] (41-76)

Organism: NCBI:txid1217799

Radius of gyration: 13.69 Å; chains: 1; bounding box: 29×36×32 Å